Protein AF-A0AAD7K947-F1 (afdb_monomer_lite)

Radius of gyration: 11.84 Å; chains: 1; bounding box: 37×26×24 Å

pLDDT: mean 71.47, std 14.42, range [42.75, 90.0]

Foldseek 3Di:
DDDLQQFPQNVLVVVCVVVVHDSVPDWDDDDHDTGDRPDGNVVVVPDPDDDD

Secondary structure (DSSP, 8-state):
---TT-BHHHHHHHHHHHHTS-GGG---EETTEEPPTTSBGGGGT---S---

Structure (mmCIF, N/CA/C/O backbone):
data_AF-A0AAD7K947-F1
#
_entry.id   AF-A0AAD7K947-F1
#
loop_
_atom_site.group_PDB
_atom_site.id
_atom_site.type_symbol
_atom_site.label_atom_id
_atom_site.label_alt_id
_atom_site.label_comp_id
_atom_site.label_asym_id
_atom_site.label_entity_id
_atom_site.label_seq_id
_atom_site.pdbx_PDB_ins_code
_atom_site.Cartn_x
_atom_site.Cartn_y
_atom_site.Cartn_z
_atom_site.occupancy
_atom_site.B_iso_or_equiv
_atom_site.auth_seq_id
_atom_site.auth_comp_id
_atom_site.auth_asym_id
_atom_site.auth_atom_id
_atom_site.pdbx_PDB_model_num
ATOM 1 N N . LYS A 1 1 ? 5.379 -15.947 1.667 1.00 46.12 1 LYS A N 1
ATOM 2 C CA . LYS A 1 1 ? 6.271 -15.646 0.524 1.00 46.12 1 LYS A CA 1
ATOM 3 C C . LYS A 1 1 ? 5.521 -14.604 -0.295 1.00 46.12 1 LYS A C 1
ATOM 5 O O . LYS A 1 1 ? 4.475 -14.966 -0.801 1.00 46.12 1 LYS A O 1
ATOM 10 N N . CYS A 1 2 ? 5.923 -13.330 -0.252 1.00 46.28 2 CYS A N 1
ATOM 11 C CA . CYS A 1 2 ? 5.328 -12.311 -1.129 1.00 46.28 2 CYS A CA 1
ATOM 12 C C . CYS A 1 2 ? 5.835 -12.599 -2.539 1.00 46.28 2 CYS A C 1
ATOM 14 O O . CYS A 1 2 ? 7.049 -12.745 -2.714 1.00 46.28 2 CYS A O 1
ATOM 16 N N . SER A 1 3 ? 4.930 -12.761 -3.494 1.00 53.41 3 SER A N 1
ATOM 17 C CA . SER A 1 3 ? 5.293 -12.914 -4.897 1.00 53.41 3 SER A CA 1
ATOM 18 C C . SER A 1 3 ? 5.512 -11.524 -5.504 1.00 53.41 3 SER A C 1
ATOM 20 O O . SER A 1 3 ? 4.798 -10.588 -5.153 1.00 53.41 3 SER A O 1
ATOM 22 N N . PRO A 1 4 ? 6.490 -11.343 -6.405 1.00 53.62 4 PRO A N 1
ATOM 23 C CA . PRO A 1 4 ? 6.700 -10.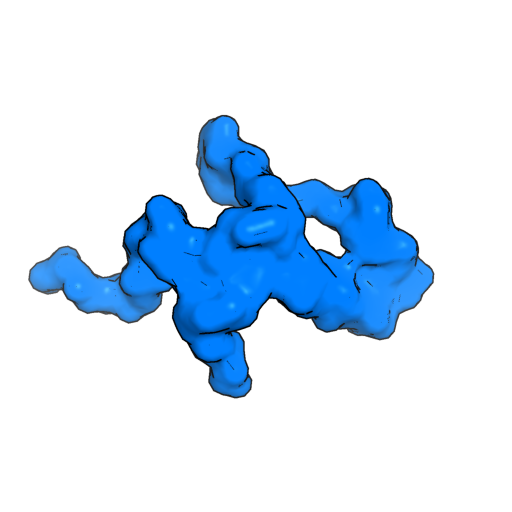073 -7.114 1.00 53.62 4 PRO A CA 1
ATOM 24 C C . PRO A 1 4 ? 5.500 -9.668 -7.996 1.00 53.62 4 PRO A C 1
ATOM 26 O O . PRO A 1 4 ? 5.348 -8.491 -8.326 1.00 53.62 4 PRO A O 1
ATOM 29 N N . ASP A 1 5 ? 4.628 -10.630 -8.309 1.00 54.34 5 ASP A N 1
ATOM 30 C CA . ASP A 1 5 ? 3.337 -10.447 -8.979 1.00 54.34 5 ASP A CA 1
ATOM 31 C C . ASP A 1 5 ? 2.221 -9.920 -8.062 1.00 54.34 5 ASP A C 1
ATOM 33 O O . ASP A 1 5 ? 1.172 -9.505 -8.556 1.00 54.34 5 ASP A O 1
ATOM 37 N N . ASP A 1 6 ? 2.418 -9.928 -6.737 1.00 62.28 6 ASP A N 1
ATOM 38 C CA . ASP A 1 6 ? 1.420 -9.403 -5.811 1.00 62.28 6 ASP A CA 1
ATOM 39 C C . ASP A 1 6 ? 1.292 -7.889 -6.009 1.00 62.28 6 ASP A C 1
ATOM 41 O O . ASP A 1 6 ? 2.266 -7.121 -6.013 1.00 62.28 6 ASP A O 1
ATOM 45 N N . THR A 1 7 ? 0.052 -7.446 -6.181 1.00 74.19 7 THR A N 1
ATOM 46 C CA . THR A 1 7 ? -0.240 -6.027 -6.333 1.00 74.19 7 THR A CA 1
ATOM 47 C C . THR A 1 7 ? -0.099 -5.312 -4.995 1.00 74.19 7 THR A C 1
ATOM 49 O O . THR A 1 7 ? -0.318 -5.870 -3.915 1.00 74.19 7 THR A O 1
ATOM 52 N N . VAL A 1 8 ? 0.196 -4.016 -5.054 1.00 78.25 8 VAL A N 1
ATOM 53 C CA . VAL A 1 8 ? 0.136 -3.124 -3.886 1.00 78.25 8 VAL A CA 1
ATOM 54 C C . VAL A 1 8 ? -1.238 -3.218 -3.206 1.00 78.25 8 VAL A C 1
ATOM 56 O O . VAL A 1 8 ? -1.327 -3.139 -1.979 1.00 78.25 8 VAL A O 1
ATOM 59 N N . GLY A 1 9 ? -2.304 -3.440 -3.984 1.00 79.94 9 GLY A N 1
ATOM 60 C CA . GLY A 1 9 ? -3.649 -3.689 -3.475 1.00 79.94 9 GLY A CA 1
ATOM 61 C C . GLY A 1 9 ? -3.754 -4.929 -2.581 1.00 79.94 9 GLY A C 1
ATOM 62 O O . GLY A 1 9 ? -4.368 -4.855 -1.517 1.00 79.94 9 GLY A O 1
ATOM 63 N N . ASP A 1 10 ? -3.135 -6.048 -2.950 1.00 81.81 10 ASP A N 1
ATOM 64 C CA . ASP A 1 10 ? -3.183 -7.270 -2.136 1.00 81.81 10 ASP A CA 1
ATOM 65 C C . ASP A 1 10 ? -2.368 -7.131 -0.850 1.00 81.81 10 ASP A C 1
ATOM 67 O O . ASP A 1 10 ? -2.831 -7.525 0.224 1.00 81.81 10 ASP A O 1
ATOM 71 N N . LEU A 1 11 ? -1.228 -6.436 -0.911 1.00 81.44 11 LEU A N 1
ATOM 72 C CA . LEU A 1 11 ? -0.473 -6.089 0.291 1.00 81.44 11 LEU A CA 1
ATOM 73 C C . LEU A 1 11 ? -1.297 -5.198 1.237 1.00 81.44 11 LEU A C 1
ATOM 75 O O . LEU A 1 11 ? -1.332 -5.441 2.445 1.00 81.44 11 LEU A O 1
ATOM 79 N N . LYS A 1 12 ? -2.020 -4.202 0.707 1.00 85.31 12 LYS A N 1
ATOM 80 C CA . LYS A 1 12 ? -2.927 -3.365 1.511 1.00 85.31 12 LYS A CA 1
ATOM 81 C C . LYS A 1 12 ? -4.042 -4.177 2.160 1.00 85.31 12 LYS A C 1
ATOM 83 O O . LYS A 1 12 ? -4.349 -3.916 3.319 1.00 85.31 12 LYS A O 1
ATOM 88 N N . LYS A 1 13 ? -4.625 -5.161 1.466 1.00 85.50 13 LYS A N 1
ATOM 89 C CA . LYS A 1 13 ? -5.651 -6.052 2.043 1.00 85.50 13 LYS A CA 1
ATOM 90 C C . LYS A 1 13 ? -5.102 -6.883 3.203 1.00 85.50 13 LYS A C 1
ATOM 92 O O . LYS A 1 13 ? -5.788 -7.037 4.208 1.00 85.50 13 LYS A O 1
ATOM 97 N N . LEU A 1 14 ? -3.868 -7.377 3.102 1.00 87.50 14 LEU A N 1
ATOM 98 C CA . LEU A 1 14 ? -3.228 -8.124 4.190 1.00 87.50 14 LEU A CA 1
ATOM 99 C C . LEU A 1 14 ? -2.965 -7.239 5.415 1.00 87.50 14 LEU A C 1
ATOM 101 O O . LEU A 1 14 ? -3.271 -7.633 6.538 1.00 87.50 14 LEU A O 1
ATOM 105 N N . ILE A 1 15 ? -2.459 -6.019 5.208 1.00 85.31 15 ILE A N 1
ATOM 106 C CA . ILE A 1 15 ? -2.245 -5.057 6.302 1.00 85.31 15 ILE A CA 1
ATOM 107 C C . ILE A 1 15 ? -3.589 -4.646 6.919 1.00 85.31 15 ILE A C 1
ATOM 109 O O . ILE A 1 15 ? -3.713 -4.588 8.140 1.00 85.31 15 ILE A O 1
ATOM 113 N N . ALA A 1 16 ? -4.610 -4.418 6.092 1.00 90.00 16 ALA A N 1
ATOM 114 C CA . ALA A 1 16 ? -5.975 -4.145 6.530 1.00 90.00 16 ALA A CA 1
ATOM 115 C C . ALA A 1 16 ? -6.521 -5.265 7.420 1.00 90.00 16 ALA A C 1
ATOM 117 O O . ALA A 1 16 ? -7.015 -4.983 8.510 1.00 90.00 16 ALA A O 1
ATOM 118 N N . ALA A 1 17 ? -6.359 -6.524 7.004 1.00 89.88 17 ALA A N 1
ATOM 119 C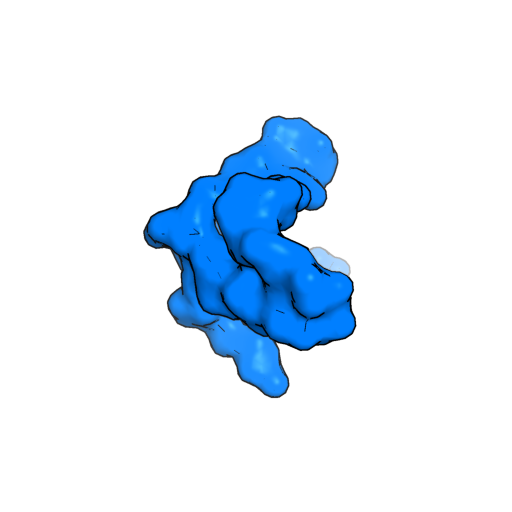 CA . ALA A 1 17 ? -6.767 -7.689 7.782 1.00 89.88 17 ALA A CA 1
ATOM 120 C C . ALA A 1 17 ? -6.012 -7.792 9.119 1.00 89.88 17 ALA A C 1
ATOM 122 O O . ALA A 1 17 ? -6.623 -8.092 10.141 1.00 89.88 17 ALA A O 1
ATOM 123 N N . GLN A 1 18 ? -4.710 -7.487 9.135 1.00 87.62 18 GLN A N 1
ATOM 124 C CA . GLN A 1 18 ? -3.889 -7.533 10.348 1.00 87.62 18 GLN A CA 1
ATOM 125 C C . GLN A 1 18 ? -4.202 -6.392 11.329 1.00 87.62 18 GLN A C 1
ATOM 127 O O . GLN A 1 18 ? -4.150 -6.589 12.541 1.00 87.62 18 GLN A O 1
ATOM 132 N N . MET A 1 19 ? -4.493 -5.191 10.823 1.00 86.88 19 MET A N 1
ATOM 133 C CA . MET A 1 19 ? -4.769 -4.007 11.646 1.00 86.88 19 MET A CA 1
ATOM 134 C C . MET A 1 19 ? -6.259 -3.832 11.974 1.00 86.88 19 MET A C 1
ATOM 136 O O . MET A 1 19 ? -6.598 -3.003 12.813 1.00 86.88 19 MET A O 1
ATOM 140 N N . GLY A 1 20 ? -7.153 -4.566 11.303 1.00 88.81 20 GLY A N 1
ATOM 141 C CA . GLY A 1 20 ? -8.603 -4.386 11.412 1.00 88.81 20 GLY A CA 1
ATOM 142 C C . GLY A 1 20 ? -9.093 -3.049 10.845 1.00 88.81 20 GLY A C 1
ATOM 143 O O . GLY A 1 20 ? -10.066 -2.487 11.342 1.00 88.81 20 GLY A O 1
ATOM 144 N N . THR A 1 21 ? -8.406 -2.504 9.836 1.00 87.75 21 THR A N 1
ATOM 145 C CA . THR A 1 21 ? -8.760 -1.217 9.210 1.00 87.75 21 THR A CA 1
ATOM 146 C C . THR A 1 21 ? -9.119 -1.403 7.742 1.00 87.75 21 THR A C 1
ATOM 148 O O . THR A 1 21 ? -8.780 -2.417 7.144 1.00 87.75 21 THR A O 1
ATOM 151 N N . ASP A 1 22 ? -9.816 -0.437 7.146 1.00 87.25 22 ASP A N 1
ATOM 152 C CA . ASP A 1 22 ? -10.165 -0.503 5.727 1.00 87.25 22 ASP A CA 1
ATOM 153 C C . ASP A 1 22 ? -8.928 -0.277 4.842 1.00 87.25 22 ASP A C 1
ATOM 155 O O . ASP A 1 22 ? -8.188 0.692 5.039 1.00 87.25 22 ASP A O 1
ATOM 159 N N . HIS A 1 23 ? -8.723 -1.131 3.834 1.00 82.50 23 HIS A N 1
ATOM 160 C CA . HIS A 1 23 ? -7.568 -1.044 2.933 1.00 82.50 23 HIS A CA 1
ATOM 161 C C . HIS A 1 23 ? -7.481 0.301 2.196 1.00 82.50 23 HIS A C 1
ATOM 163 O O . HIS A 1 23 ? -6.390 0.735 1.835 1.00 82.50 23 HIS A O 1
ATOM 169 N N . SER A 1 24 ? -8.609 0.989 1.991 1.00 82.19 24 SER A N 1
ATOM 170 C CA . SER A 1 24 ? -8.677 2.279 1.294 1.00 82.19 24 SER A CA 1
ATOM 171 C C . SER A 1 24 ? -8.072 3.406 2.130 1.00 82.19 24 SER A C 1
ATOM 173 O O . SER A 1 24 ? -7.682 4.439 1.592 1.00 82.19 24 SER A O 1
ATOM 175 N N . LYS A 1 25 ? -7.963 3.207 3.450 1.00 84.81 25 LYS A N 1
ATOM 176 C CA . LYS A 1 25 ? -7.306 4.139 4.375 1.00 84.81 25 LYS A CA 1
ATOM 177 C C . LYS A 1 25 ? -5.798 3.903 4.475 1.00 84.81 25 LYS A C 1
ATOM 179 O O . LYS A 1 25 ? -5.090 4.736 5.035 1.00 84.81 25 LYS A O 1
ATOM 184 N N . ILE A 1 26 ? -5.296 2.792 3.936 1.00 84.50 26 ILE A N 1
ATOM 185 C CA . ILE A 1 26 ? -3.882 2.424 3.993 1.00 84.50 26 ILE A CA 1
ATOM 186 C C . ILE A 1 26 ? -3.187 2.950 2.737 1.00 84.50 26 ILE A C 1
ATOM 188 O O . ILE A 1 26 ? -3.519 2.578 1.610 1.00 84.50 26 ILE A O 1
ATOM 192 N N . GLN A 1 27 ? -2.184 3.808 2.924 1.00 85.00 27 GLN A N 1
ATOM 193 C CA . GLN A 1 27 ? -1.348 4.317 1.840 1.00 85.00 27 GLN A CA 1
ATOM 194 C C . GLN A 1 27 ? 0.086 3.815 2.007 1.00 85.00 27 GLN A C 1
ATOM 196 O O . GLN A 1 27 ? 0.737 4.072 3.018 1.00 85.00 27 GLN A O 1
ATOM 201 N N . LEU A 1 28 ? 0.575 3.099 0.995 1.00 82.19 28 LEU A N 1
ATOM 202 C CA . LEU A 1 28 ? 1.951 2.624 0.940 1.00 82.19 28 LEU A CA 1
ATOM 203 C C . LEU A 1 28 ? 2.812 3.674 0.239 1.00 82.19 28 LEU A C 1
ATOM 205 O O . LEU A 1 28 ? 2.514 4.088 -0.883 1.00 82.19 28 LEU A O 1
ATOM 209 N N . LYS A 1 29 ? 3.889 4.094 0.905 1.00 80.44 29 LYS A N 1
ATOM 210 C CA . LYS A 1 29 ? 4.882 5.015 0.350 1.00 80.44 29 LYS A CA 1
ATOM 211 C C . LYS A 1 29 ? 6.293 4.551 0.685 1.00 80.44 29 LYS A C 1
ATOM 213 O O . LYS A 1 29 ? 6.542 4.088 1.796 1.00 80.44 29 L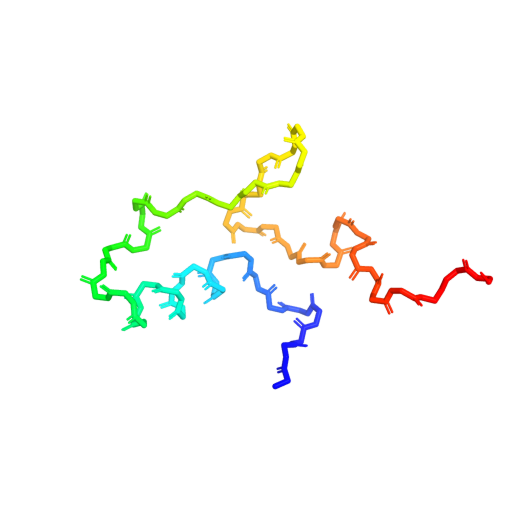YS A O 1
ATOM 218 N N . LYS A 1 30 ? 7.223 4.729 -0.250 1.00 76.88 30 LYS A N 1
ATOM 219 C CA . LYS A 1 30 ? 8.663 4.573 -0.015 1.00 76.88 30 LYS A CA 1
ATOM 220 C C . LYS A 1 30 ? 9.350 5.836 -0.508 1.00 76.88 30 LYS A C 1
ATOM 222 O O . LYS A 1 30 ? 9.216 6.195 -1.675 1.00 76.88 30 LYS A O 1
ATOM 227 N N . TRP A 1 31 ? 10.072 6.507 0.387 1.00 82.56 31 TRP A N 1
ATOM 228 C CA . TRP A 1 31 ? 10.663 7.822 0.126 1.00 82.56 31 TRP A CA 1
ATOM 229 C C . TRP A 1 31 ? 9.617 8.823 -0.395 1.00 82.56 31 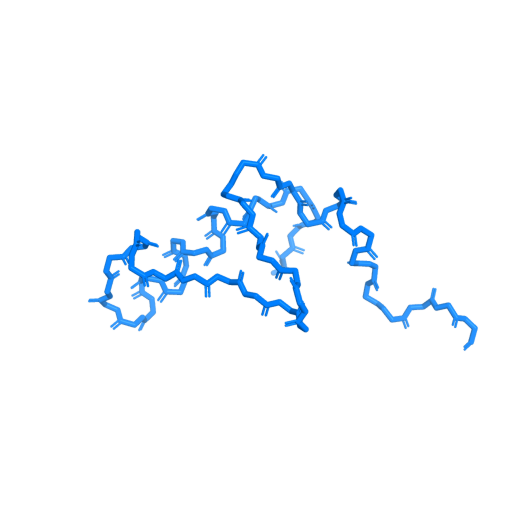TRP A C 1
ATOM 231 O O . TRP A 1 31 ? 8.726 9.220 0.356 1.00 82.56 31 TRP A O 1
ATOM 241 N N . TYR A 1 32 ? 9.708 9.190 -1.672 1.00 79.75 32 TYR A N 1
ATOM 242 C CA . TYR A 1 32 ? 8.826 10.140 -2.350 1.00 79.75 32 TYR A CA 1
ATOM 243 C C . TYR A 1 32 ? 7.803 9.462 -3.272 1.00 79.75 32 TYR A C 1
ATOM 245 O O . TYR A 1 32 ? 6.979 10.138 -3.883 1.00 79.75 32 TYR A O 1
ATOM 253 N N . THR A 1 33 ? 7.829 8.132 -3.368 1.00 74.56 33 THR A N 1
ATOM 254 C CA . THR A 1 33 ? 6.967 7.369 -4.270 1.00 74.56 33 THR A CA 1
ATOM 255 C C . THR A 1 33 ? 5.762 6.833 -3.514 1.00 74.56 33 THR A C 1
ATOM 257 O O . THR A 1 33 ? 5.903 6.092 -2.538 1.00 74.56 33 THR A O 1
ATOM 260 N N . ILE A 1 34 ? 4.569 7.194 -3.987 1.00 82.44 34 ILE A N 1
ATOM 261 C CA . ILE A 1 34 ? 3.301 6.609 -3.545 1.00 82.44 34 ILE A CA 1
ATOM 262 C C . ILE A 1 34 ? 2.978 5.440 -4.470 1.00 82.44 34 ILE A C 1
ATOM 264 O O . ILE A 1 34 ? 2.884 5.613 -5.687 1.00 82.44 34 ILE A O 1
ATOM 268 N N . TYR A 1 35 ? 2.793 4.261 -3.885 1.00 77.12 35 TYR A N 1
ATOM 269 C CA . TYR A 1 35 ? 2.449 3.056 -4.625 1.00 77.12 35 TYR A CA 1
ATOM 270 C C . TYR A 1 35 ? 0.953 3.037 -4.939 1.00 77.12 35 TYR A C 1
ATOM 272 O O . TYR A 1 35 ? 0.120 3.161 -4.035 1.00 77.12 35 TYR A O 1
ATOM 280 N N . LYS A 1 36 ? 0.612 2.894 -6.224 1.00 74.50 36 LYS A N 1
ATOM 281 C CA . LYS A 1 36 ? -0.779 2.767 -6.678 1.00 74.50 36 LYS A CA 1
ATOM 282 C C . LYS A 1 36 ? -1.224 1.311 -6.623 1.00 74.50 36 LYS A C 1
ATOM 284 O O . LYS A 1 36 ? -0.445 0.417 -6.925 1.00 74.50 36 LYS A O 1
ATOM 289 N N . ASP A 1 37 ? -2.497 1.100 -6.308 1.00 68.06 37 ASP A N 1
ATOM 290 C CA . ASP A 1 37 ? -3.074 -0.219 -6.006 1.00 68.06 37 ASP A CA 1
ATOM 291 C C . ASP A 1 37 ? -2.962 -1.219 -7.163 1.00 68.06 37 ASP A C 1
ATOM 293 O O . ASP A 1 37 ? -2.849 -2.419 -6.936 1.00 68.06 37 ASP A O 1
ATOM 297 N N . HIS A 1 38 ? -2.973 -0.703 -8.391 1.00 65.81 38 HIS A N 1
ATOM 298 C CA . HIS A 1 38 ? -2.955 -1.464 -9.643 1.00 65.81 38 HIS A CA 1
ATOM 299 C C . HIS A 1 38 ? -1.543 -1.751 -10.168 1.00 65.81 38 HIS A C 1
ATOM 301 O O . HIS A 1 38 ? -1.412 -2.429 -11.181 1.00 65.81 38 HIS A O 1
ATOM 307 N N . ILE A 1 39 ? -0.503 -1.190 -9.543 1.00 66.62 39 ILE A N 1
ATOM 308 C CA . ILE A 1 39 ? 0.880 -1.372 -9.985 1.00 66.62 39 ILE A CA 1
ATOM 309 C C . ILE A 1 39 ? 1.489 -2.512 -9.168 1.00 66.62 39 ILE A C 1
ATOM 311 O O . ILE A 1 39 ? 1.342 -2.563 -7.942 1.00 66.62 39 ILE A O 1
ATOM 315 N N . THR A 1 40 ? 2.130 -3.455 -9.849 1.00 62.31 40 THR A N 1
ATOM 316 C CA . THR A 1 40 ? 2.822 -4.576 -9.209 1.00 62.31 40 THR A CA 1
ATOM 317 C C . THR A 1 40 ? 4.128 -4.094 -8.583 1.00 62.31 40 THR A C 1
ATOM 319 O O . THR A 1 40 ? 4.733 -3.112 -9.016 1.00 62.31 40 THR A O 1
ATOM 322 N N . LEU A 1 41 ? 4.596 -4.785 -7.543 1.00 62.12 41 LEU A N 1
ATOM 323 C CA . LEU A 1 41 ? 5.904 -4.490 -6.941 1.00 62.12 41 LEU A CA 1
ATOM 324 C C . LEU A 1 41 ? 7.055 -4.654 -7.956 1.00 62.12 41 LEU A C 1
ATOM 326 O O . LEU A 1 41 ? 8.091 -3.999 -7.816 1.00 62.12 41 LEU A O 1
ATOM 330 N N . SER A 1 42 ? 6.837 -5.471 -8.993 1.00 53.94 42 SER A N 1
ATOM 331 C CA . SER A 1 42 ? 7.755 -5.690 -10.112 1.00 53.94 42 SER A CA 1
ATOM 332 C C . SER A 1 42 ? 7.968 -4.453 -10.998 1.00 53.94 42 SER A C 1
ATOM 334 O O . SER A 1 42 ? 9.093 -4.226 -11.433 1.00 53.94 42 SER A O 1
ATOM 336 N N . ASP A 1 43 ? 6.944 -3.615 -11.207 1.00 56.47 43 ASP A N 1
ATOM 337 C CA . ASP A 1 43 ? 7.044 -2.373 -12.005 1.00 56.47 43 ASP A CA 1
ATOM 338 C C . ASP A 1 43 ? 7.907 -1.294 -11.322 1.00 56.47 43 ASP A C 1
ATOM 340 O O . ASP A 1 43 ? 8.390 -0.361 -11.958 1.00 56.47 43 ASP A O 1
ATOM 344 N N . TYR A 1 44 ? 8.117 -1.420 -10.009 1.00 56.31 44 TYR A N 1
ATOM 345 C CA . TYR A 1 44 ? 8.957 -0.518 -9.220 1.00 56.31 44 TYR A CA 1
ATOM 346 C C . TYR A 1 44 ? 10.373 -1.056 -8.968 1.00 56.31 44 TYR A C 1
ATOM 348 O O . TYR A 1 44 ? 11.072 -0.510 -8.111 1.00 56.31 44 TYR A O 1
ATOM 356 N N . GLU A 1 45 ? 10.784 -2.124 -9.665 1.00 57.00 45 GLU A N 1
ATOM 357 C CA . GLU A 1 45 ? 12.101 -2.765 -9.522 1.00 57.00 45 GLU A CA 1
ATOM 358 C C . GLU A 1 45 ? 12.498 -3.024 -8.056 1.00 57.00 45 GLU A C 1
ATOM 360 O O . GLU A 1 45 ? 13.662 -2.895 -7.671 1.00 57.00 45 G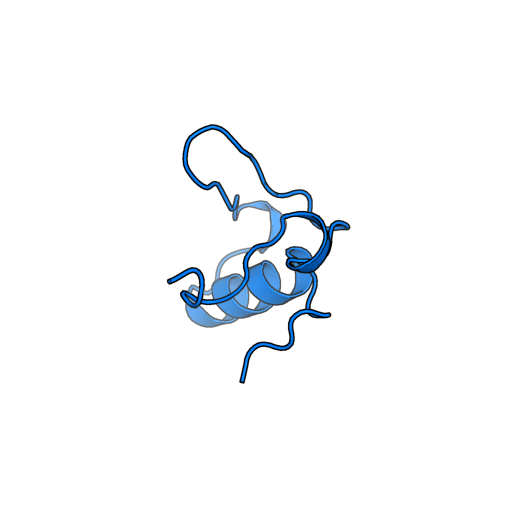LU A O 1
ATOM 365 N N . ILE A 1 46 ? 11.547 -3.399 -7.193 1.00 57.78 46 ILE A N 1
ATOM 366 C CA . ILE A 1 46 ? 11.858 -3.772 -5.806 1.00 57.78 46 ILE A CA 1
ATOM 367 C C . ILE A 1 46 ? 12.389 -5.212 -5.811 1.00 57.78 46 ILE A C 1
ATOM 369 O O . ILE A 1 46 ? 11.749 -6.142 -5.329 1.00 57.78 46 ILE A O 1
ATOM 373 N N . HIS A 1 47 ? 13.573 -5.398 -6.390 1.00 56.78 47 HIS A N 1
ATOM 374 C CA . HIS A 1 47 ? 14.345 -6.623 -6.257 1.00 56.78 47 HIS A CA 1
ATOM 375 C C . HIS A 1 47 ? 14.966 -6.611 -4.863 1.00 56.78 47 HIS A C 1
ATOM 377 O O . HIS A 1 47 ? 15.645 -5.658 -4.473 1.00 56.78 47 HIS A O 1
ATOM 383 N N . GLY A 1 48 ? 14.650 -7.636 -4.074 1.00 50.91 48 GLY A N 1
ATOM 384 C CA . GLY A 1 48 ? 15.132 -7.800 -2.711 1.00 50.91 48 GLY A CA 1
ATOM 385 C C . GLY A 1 48 ? 16.647 -7.970 -2.668 1.00 50.91 48 GLY A C 1
ATOM 386 O O . GLY A 1 48 ? 17.124 -9.088 -2.582 1.00 50.91 48 GLY A O 1
ATOM 387 N N . GLY A 1 49 ? 17.380 -6.860 -2.705 1.00 53.34 49 GLY A N 1
ATOM 388 C CA . GLY A 1 49 ? 18.728 -6.758 -2.159 1.00 53.34 49 GLY A CA 1
ATOM 389 C C . GLY A 1 49 ? 19.802 -7.648 -2.780 1.00 53.34 49 GLY A C 1
ATOM 390 O O . GLY A 1 49 ? 20.635 -8.133 -2.028 1.00 53.34 49 GLY A O 1
ATOM 391 N N . GLU A 1 50 ? 19.840 -7.817 -4.102 1.00 53.72 50 GLU A N 1
ATOM 392 C CA . GLU A 1 50 ? 21.039 -8.333 -4.782 1.00 53.72 50 GLU A CA 1
ATOM 393 C C . GLU A 1 50 ? 21.386 -7.462 -5.990 1.00 53.72 50 GLU A C 1
ATOM 395 O O . GLU A 1 50 ? 21.024 -7.746 -7.127 1.00 53.72 50 GLU A O 1
ATOM 400 N N . MET A 1 51 ? 22.088 -6.364 -5.717 1.00 49.44 51 MET A N 1
ATOM 401 C CA . MET A 1 51 ? 22.932 -5.676 -6.690 1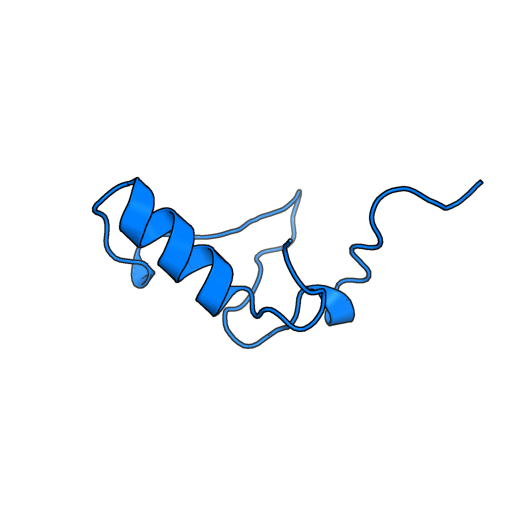.00 49.44 51 MET A CA 1
ATOM 402 C C . MET A 1 51 ? 24.268 -5.387 -5.994 1.00 49.44 51 MET A C 1
ATOM 404 O O . MET A 1 51 ? 24.382 -4.368 -5.317 1.00 49.44 51 MET A O 1
ATOM 408 N N . TYR A 1 52 ? 25.210 -6.319 -6.202 1.00 42.75 52 TYR A N 1
ATOM 409 C CA . TYR A 1 52 ? 26.645 -6.347 -5.853 1.00 42.75 52 TYR A CA 1
ATOM 410 C C . TYR A 1 52 ? 27.061 -6.315 -4.375 1.00 42.75 52 TYR A C 1
ATOM 412 O O . TYR A 1 52 ? 26.683 -5.383 -3.635 1.00 42.75 52 TYR A O 1
#

Sequence (52 aa):
KCSPDDTVGDLKKLIAAQMGTDHSKIQLKKWYTIYKDHITLSDYEIHGGEMY

Organism: NCBI:txid1033252

InterPro domains:
  IPR029071 Ubiquitin-like domain superfamily [SSF54236] (1-49)
  IPR039732 Ubiquitin-like modifier Hub1/Ubl5 [PTHR13042] (1-49)